Protein AF-A0A7X0FP29-F1 (afdb_monomer)

pLDDT: mean 88.04, std 19.42, range [33.97, 98.81]

Structure (mmCIF, N/CA/C/O backbone):
data_AF-A0A7X0FP29-F1
#
_entry.id   AF-A0A7X0FP29-F1
#
loop_
_atom_site.group_PDB
_atom_site.id
_atom_site.type_symbol
_atom_site.label_atom_id
_atom_site.label_alt_id
_atom_site.label_comp_id
_atom_site.label_asym_id
_atom_site.label_entity_id
_atom_site.label_seq_id
_atom_site.pdbx_PDB_ins_code
_atom_site.Cartn_x
_atom_site.Cartn_y
_atom_site.Cartn_z
_atom_site.occupancy
_atom_site.B_iso_or_equiv
_atom_site.auth_seq_id
_atom_site.auth_comp_id
_atom_site.auth_asym_id
_atom_site.auth_atom_id
_atom_site.pdbx_PDB_model_num
ATOM 1 N N . MET A 1 1 ? 20.739 -41.559 -32.174 1.00 40.44 1 MET A N 1
ATOM 2 C CA . MET A 1 1 ? 21.331 -40.226 -31.950 1.00 40.44 1 MET A CA 1
ATOM 3 C C . MET A 1 1 ? 20.211 -39.361 -31.412 1.00 40.44 1 MET A C 1
ATOM 5 O O . MET A 1 1 ? 19.436 -38.822 -32.187 1.00 40.44 1 MET A O 1
ATOM 9 N N . GLU A 1 2 ? 20.021 -39.398 -30.096 1.00 36.72 2 GLU A N 1
ATOM 10 C CA . GLU A 1 2 ? 18.972 -38.649 -29.405 1.00 36.72 2 GLU A CA 1
ATOM 11 C C . GLU A 1 2 ? 19.562 -37.321 -28.938 1.00 36.72 2 GLU A C 1
ATOM 13 O O . GLU A 1 2 ? 20.612 -37.289 -28.297 1.00 36.72 2 GLU A O 1
ATOM 18 N N . THR A 1 3 ? 18.904 -36.217 -29.272 1.00 36.38 3 THR A N 1
ATOM 19 C CA . THR A 1 3 ? 19.174 -34.919 -28.657 1.00 36.38 3 THR A CA 1
ATOM 20 C C . THR A 1 3 ? 17.842 -34.374 -28.188 1.00 36.38 3 THR A C 1
ATOM 22 O O . THR A 1 3 ? 17.023 -33.906 -28.974 1.00 36.38 3 THR A O 1
ATOM 25 N N . ILE A 1 4 ? 17.617 -34.510 -26.887 1.00 42.94 4 ILE A N 1
ATOM 26 C CA . ILE A 1 4 ? 16.523 -33.880 -26.166 1.00 42.94 4 ILE A CA 1
ATOM 27 C C . ILE A 1 4 ? 16.999 -32.451 -25.904 1.00 42.94 4 ILE A C 1
ATOM 29 O O . ILE A 1 4 ? 17.920 -32.242 -25.117 1.00 42.94 4 ILE A O 1
ATOM 33 N N . VAL A 1 5 ? 16.438 -31.467 -26.606 1.00 41.59 5 VAL A N 1
ATOM 34 C CA . VAL A 1 5 ? 16.659 -30.058 -26.265 1.00 41.59 5 VAL A CA 1
ATOM 35 C C . VAL A 1 5 ? 15.690 -29.728 -25.135 1.00 41.59 5 VAL A C 1
ATOM 37 O O . VAL A 1 5 ? 14.514 -29.451 -25.364 1.00 41.59 5 VAL A O 1
ATOM 40 N N . SER A 1 6 ? 16.177 -29.827 -23.901 1.00 39.75 6 SER A N 1
ATOM 41 C CA . SER A 1 6 ? 15.500 -29.285 -22.726 1.00 39.75 6 SER A CA 1
ATOM 42 C C . SER A 1 6 ? 15.523 -27.762 -22.821 1.00 39.75 6 SER A C 1
ATOM 44 O O . SER A 1 6 ? 16.591 -27.158 -22.799 1.00 39.75 6 SER A O 1
ATOM 46 N N . ALA A 1 7 ? 14.352 -27.141 -22.945 1.00 39.78 7 ALA A N 1
ATOM 47 C CA . ALA A 1 7 ? 14.214 -25.701 -22.784 1.00 39.78 7 ALA A CA 1
ATOM 48 C C . ALA A 1 7 ? 14.552 -25.336 -21.329 1.00 39.78 7 ALA A C 1
ATOM 50 O O . ALA A 1 7 ? 13.842 -25.730 -20.400 1.00 39.78 7 ALA A O 1
ATOM 51 N N . GLU A 1 8 ? 15.653 -24.615 -21.128 1.00 38.62 8 GLU A N 1
ATOM 52 C CA . GLU A 1 8 ? 15.994 -24.015 -19.842 1.00 38.62 8 GLU A CA 1
ATOM 53 C C . GLU A 1 8 ? 14.915 -22.981 -19.498 1.00 38.62 8 GLU A C 1
ATOM 55 O O . GLU A 1 8 ? 14.751 -21.971 -20.185 1.00 38.62 8 GLU A O 1
ATOM 60 N N . ARG A 1 9 ? 14.127 -23.248 -18.447 1.00 44.62 9 ARG A N 1
ATOM 61 C CA . ARG A 1 9 ? 13.291 -22.212 -17.829 1.00 44.62 9 ARG A CA 1
ATOM 62 C C . ARG A 1 9 ? 14.242 -21.127 -17.339 1.00 44.62 9 ARG A C 1
ATOM 64 O O . ARG A 1 9 ? 15.140 -21.437 -16.560 1.00 44.62 9 ARG A O 1
ATOM 71 N N . GLY A 1 10 ? 14.039 -19.891 -17.791 1.00 35.81 10 GLY A N 1
ATOM 72 C CA . GLY A 1 10 ? 14.781 -18.737 -17.296 1.00 35.81 10 GLY A CA 1
ATOM 73 C C . GLY A 1 10 ? 14.784 -18.739 -15.769 1.00 35.81 10 GLY A C 1
ATOM 74 O O . GLY A 1 10 ? 13.731 -18.825 -15.138 1.00 35.81 10 GLY A O 1
ATOM 75 N N . GLN A 1 11 ? 15.978 -18.725 -15.185 1.00 34.12 11 GLN A N 1
ATOM 76 C CA . GLN A 1 11 ? 16.175 -18.613 -13.747 1.00 34.12 11 GLN A CA 1
ATOM 77 C C . GLN A 1 11 ? 15.565 -17.286 -13.288 1.00 34.12 11 GLN A C 1
ATOM 79 O O . GLN A 1 11 ? 16.043 -16.220 -13.671 1.00 34.12 11 GLN A O 1
ATOM 84 N N . ALA A 1 12 ? 14.495 -17.348 -12.491 1.00 43.84 12 ALA A N 1
ATOM 85 C CA . ALA A 1 12 ? 13.995 -16.181 -11.782 1.00 43.84 12 ALA A CA 1
ATOM 86 C C . ALA A 1 12 ? 15.106 -15.711 -10.837 1.00 43.84 12 ALA A C 1
ATOM 88 O O . ALA A 1 12 ? 15.525 -16.462 -9.953 1.00 43.84 12 ALA A O 1
ATOM 89 N N . ALA A 1 13 ? 15.625 -14.502 -11.050 1.00 47.16 13 ALA A N 1
ATOM 90 C CA . ALA A 1 13 ? 16.514 -13.877 -10.086 1.00 47.16 13 ALA A CA 1
ATOM 91 C C . ALA A 1 13 ? 15.764 -13.789 -8.748 1.00 47.16 13 ALA A C 1
ATOM 93 O O . ALA A 1 13 ? 14.632 -13.307 -8.704 1.00 47.16 13 ALA A O 1
ATOM 94 N N . THR A 1 14 ? 16.355 -14.281 -7.659 1.00 53.25 14 THR A N 1
ATOM 95 C CA . THR A 1 14 ? 15.823 -14.037 -6.314 1.00 53.25 14 THR A CA 1
ATOM 96 C C . THR A 1 14 ? 15.894 -12.542 -6.048 1.00 53.25 14 THR A C 1
ATOM 98 O O . THR A 1 14 ? 16.965 -12.010 -5.766 1.00 53.25 14 THR A O 1
ATOM 101 N N . ALA A 1 15 ? 14.759 -11.863 -6.186 1.00 63.34 15 ALA A N 1
ATOM 102 C CA . ALA A 1 15 ? 14.639 -10.459 -5.856 1.00 63.34 15 ALA A CA 1
ATOM 103 C C . ALA A 1 15 ? 14.798 -10.299 -4.341 1.00 63.34 15 ALA A C 1
ATOM 105 O O . ALA A 1 15 ? 14.064 -10.907 -3.566 1.00 63.34 15 ALA A O 1
ATOM 106 N N . ALA A 1 16 ? 15.764 -9.493 -3.921 1.00 84.88 16 ALA A N 1
ATOM 107 C CA . ALA A 1 16 ? 15.925 -9.107 -2.531 1.00 84.88 16 ALA A CA 1
ATOM 108 C C . ALA A 1 16 ? 15.756 -7.584 -2.428 1.00 84.88 16 ALA A C 1
ATOM 110 O O . ALA A 1 16 ? 16.187 -6.823 -3.297 1.00 84.88 16 ALA A O 1
ATOM 111 N N . GLY A 1 17 ? 15.009 -7.142 -1.418 1.00 94.69 17 GLY A N 1
ATOM 112 C CA . GLY A 1 17 ? 14.548 -5.762 -1.312 1.00 94.69 17 GLY A CA 1
ATOM 113 C C . GLY A 1 17 ? 13.293 -5.625 -0.458 1.00 94.69 17 GLY A C 1
ATOM 114 O O . GLY A 1 17 ? 12.777 -6.607 0.079 1.00 94.69 17 GLY A O 1
ATOM 115 N N . TRP A 1 18 ? 12.809 -4.396 -0.316 1.00 97.31 18 TRP A N 1
ATOM 116 C CA . TRP A 1 18 ? 11.591 -4.077 0.426 1.00 97.31 18 TRP A CA 1
ATOM 117 C C . TRP A 1 18 ? 11.012 -2.722 0.011 1.00 97.31 18 TRP A C 1
ATOM 119 O O . TRP A 1 18 ? 11.680 -1.910 -0.632 1.00 97.31 18 TRP A O 1
ATOM 129 N N . MET A 1 19 ? 9.775 -2.471 0.427 1.00 98.19 19 MET A N 1
ATOM 130 C CA . MET A 1 19 ? 9.116 -1.170 0.371 1.00 98.19 19 MET A CA 1
ATOM 131 C C . MET A 1 19 ? 8.797 -0.699 1.788 1.00 98.19 19 MET A C 1
ATOM 133 O O . MET A 1 19 ? 8.126 -1.407 2.534 1.00 98.19 19 MET A O 1
ATOM 137 N N . ASP A 1 20 ? 9.232 0.510 2.133 1.00 98.38 20 ASP A N 1
ATOM 138 C CA . ASP A 1 20 ? 8.860 1.210 3.362 1.00 98.38 20 ASP A CA 1
ATOM 139 C C . ASP A 1 20 ? 7.757 2.239 3.058 1.00 98.38 20 ASP A C 1
ATOM 141 O O . ASP A 1 20 ? 7.929 3.094 2.186 1.00 98.38 20 ASP A O 1
ATOM 145 N N . TRP A 1 21 ? 6.622 2.170 3.762 1.00 98.62 21 TRP A N 1
ATOM 146 C CA . TRP A 1 21 ? 5.480 3.063 3.526 1.00 98.62 21 TRP A CA 1
ATOM 147 C C . TRP A 1 21 ? 4.590 3.234 4.768 1.00 98.62 21 TRP A C 1
ATOM 149 O O . TRP A 1 21 ? 4.364 2.274 5.503 1.00 98.62 21 TRP A O 1
ATOM 159 N N . SER A 1 22 ? 4.060 4.442 5.012 1.00 97.88 22 SER A N 1
ATOM 160 C CA . SER A 1 22 ? 3.151 4.741 6.143 1.00 97.88 22 SER A CA 1
ATOM 161 C C . SER A 1 22 ? 1.682 4.925 5.743 1.00 97.88 22 SER A C 1
ATOM 163 O O . SER A 1 22 ? 0.886 5.443 6.523 1.00 97.88 22 SER A O 1
ATOM 165 N N . VAL A 1 23 ? 1.288 4.492 4.541 1.00 98.25 23 VAL A N 1
ATOM 166 C CA . VAL A 1 23 ? -0.068 4.668 3.989 1.00 98.25 23 VAL A CA 1
ATOM 167 C C . VAL A 1 23 ? -0.438 6.148 3.828 1.00 98.25 23 VAL A C 1
ATOM 169 O O . VAL A 1 23 ? -0.311 6.725 2.750 1.00 98.25 23 VAL A O 1
ATOM 172 N N . LYS A 1 24 ? -0.883 6.773 4.918 1.00 97.38 24 LYS A N 1
ATOM 173 C CA . LYS A 1 24 ? -1.136 8.205 5.071 1.00 97.38 24 LYS A CA 1
ATOM 174 C C . LYS A 1 24 ? -1.163 8.514 6.564 1.00 97.38 24 LYS A C 1
ATOM 176 O O . LYS A 1 24 ? -2.007 7.992 7.293 1.00 97.38 24 LYS A O 1
ATOM 181 N N . ASP A 1 25 ? -0.300 9.411 7.029 1.00 95.69 25 ASP A N 1
ATOM 182 C CA . ASP A 1 25 ? -0.147 9.682 8.467 1.00 95.69 25 ASP A CA 1
ATOM 183 C C . ASP A 1 25 ? -1.447 10.130 9.158 1.00 95.69 25 ASP A C 1
ATOM 185 O O . ASP A 1 25 ? -1.699 9.791 10.318 1.00 95.69 25 ASP A O 1
ATOM 189 N N . SER A 1 26 ? -2.298 10.900 8.468 1.00 95.94 26 SER A N 1
ATOM 190 C CA . SER A 1 26 ? -3.597 11.311 9.015 1.00 95.94 26 SER A CA 1
ATOM 191 C C . SER A 1 26 ? -4.573 10.144 9.150 1.00 95.94 26 SER A C 1
ATOM 193 O O . SER A 1 26 ? -5.297 10.095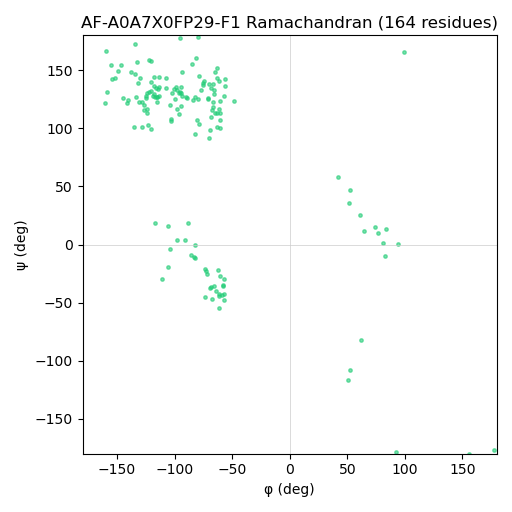 10.142 1.00 95.94 26 SER A O 1
ATOM 195 N N . PHE A 1 27 ? -4.554 9.192 8.215 1.00 97.81 27 PHE A N 1
ATOM 196 C CA . PHE A 1 27 ? -5.357 7.975 8.286 1.00 97.81 27 PHE A CA 1
ATOM 197 C C . PHE A 1 27 ? -4.891 7.075 9.436 1.00 97.81 27 PHE A C 1
ATOM 199 O O . PHE A 1 27 ? -5.704 6.677 10.267 1.00 97.81 27 PHE A O 1
ATOM 206 N N . LEU A 1 28 ? -3.579 6.843 9.565 1.00 97.50 28 LEU A N 1
ATOM 207 C CA . LEU A 1 28 ? -3.033 6.062 10.680 1.00 97.50 28 LEU A CA 1
ATOM 208 C C . LEU A 1 28 ? -3.383 6.681 12.038 1.00 97.50 28 LEU A C 1
ATOM 210 O O . LEU A 1 28 ? -3.783 5.976 12.966 1.00 97.50 28 LEU A O 1
ATOM 214 N N . ARG A 1 29 ? -3.267 8.011 12.161 1.00 97.06 29 ARG A N 1
ATOM 215 C CA . ARG A 1 29 ? -3.647 8.735 13.383 1.00 97.06 29 ARG A CA 1
ATOM 216 C C . ARG A 1 29 ? -5.141 8.618 13.670 1.00 97.06 29 ARG A C 1
ATOM 218 O O . ARG A 1 29 ? -5.509 8.469 14.831 1.00 97.06 29 ARG A O 1
ATOM 225 N N . TYR A 1 30 ? -5.971 8.694 12.634 1.00 96.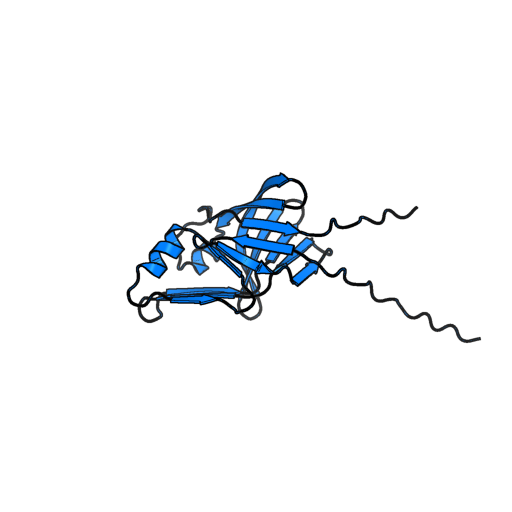88 30 TYR A N 1
ATOM 226 C CA . TYR A 1 30 ? -7.413 8.535 12.748 1.00 96.88 30 TYR A CA 1
ATOM 227 C C . TYR A 1 30 ? -7.781 7.145 13.271 1.00 96.88 30 TYR A C 1
ATOM 229 O O . TYR A 1 30 ? -8.411 7.071 14.320 1.00 96.88 30 TYR A O 1
ATOM 237 N N . VAL A 1 31 ? -7.310 6.069 12.626 1.00 97.56 31 VAL A N 1
ATOM 238 C CA . VAL A 1 31 ? -7.579 4.689 13.069 1.00 97.56 31 VAL A CA 1
ATOM 239 C C . VAL A 1 31 ? -7.113 4.490 14.508 1.00 97.56 31 VAL A C 1
ATOM 241 O O . VAL A 1 31 ? -7.884 4.040 15.344 1.00 97.56 31 VAL A O 1
ATOM 244 N N . LYS A 1 32 ? -5.889 4.918 14.842 1.00 96.62 32 LYS A N 1
ATOM 245 C CA . LYS A 1 32 ? -5.349 4.817 16.208 1.00 96.62 32 LYS A CA 1
ATOM 246 C C . LYS A 1 32 ? -6.175 5.579 17.256 1.00 96.62 32 LYS A C 1
ATOM 248 O O . LYS A 1 32 ? -6.115 5.245 18.436 1.00 96.62 32 LYS A O 1
ATOM 253 N N . GLY A 1 33 ? -6.879 6.635 16.853 1.00 97.62 33 GLY A N 1
ATOM 254 C CA . GLY A 1 33 ? -7.725 7.437 17.734 1.00 97.62 33 GLY A CA 1
ATOM 255 C C . GLY A 1 33 ? -9.119 6.852 17.970 1.00 97.62 33 GLY A C 1
ATOM 256 O O . GLY A 1 33 ? -9.822 7.338 18.855 1.00 97.62 33 GLY A O 1
ATOM 257 N N . LEU A 1 34 ? -9.532 5.842 17.199 1.00 97.81 34 LEU A N 1
ATOM 258 C CA . LEU A 1 34 ? -10.827 5.192 17.379 1.00 97.81 34 LEU A CA 1
ATOM 259 C C . LEU A 1 34 ? -10.795 4.268 18.608 1.00 97.81 34 LEU A C 1
ATOM 261 O O . LEU A 1 34 ? -9.820 3.535 18.783 1.00 97.81 34 LEU A O 1
ATOM 265 N N . PRO A 1 35 ? -11.857 4.239 19.438 1.00 97.50 35 PRO A N 1
ATOM 266 C CA . PRO A 1 35 ? -11.942 3.320 20.577 1.00 97.50 35 PRO A CA 1
ATOM 267 C C . PRO A 1 35 ? -11.815 1.841 20.189 1.00 97.50 35 PRO A C 1
ATOM 269 O O . PRO A 1 35 ? -11.343 1.036 20.986 1.00 97.50 35 PRO A O 1
ATOM 272 N N . ASP A 1 36 ? -12.245 1.498 18.975 1.00 97.69 36 ASP A N 1
ATOM 273 C CA . ASP A 1 36 ? -12.229 0.160 18.384 1.00 97.69 36 ASP A CA 1
ATOM 274 C C . ASP A 1 36 ? -11.327 0.076 17.139 1.00 97.69 36 ASP A C 1
ATOM 276 O O . ASP A 1 36 ? -11.465 -0.834 16.322 1.00 97.69 36 ASP A O 1
ATOM 280 N N . GLY A 1 37 ? -10.417 1.040 16.978 1.00 98.06 37 GLY A N 1
ATOM 281 C CA . GLY A 1 37 ? -9.497 1.096 15.852 1.00 98.06 37 GLY A CA 1
ATOM 282 C C . GLY A 1 37 ? -8.435 0.010 15.922 1.00 98.06 37 GLY A C 1
ATOM 283 O O . GLY A 1 37 ? -7.688 -0.075 16.898 1.00 98.06 37 GLY A O 1
ATOM 284 N N . VAL A 1 38 ? -8.325 -0.789 14.864 1.00 97.69 38 VAL A N 1
ATOM 285 C CA . VAL A 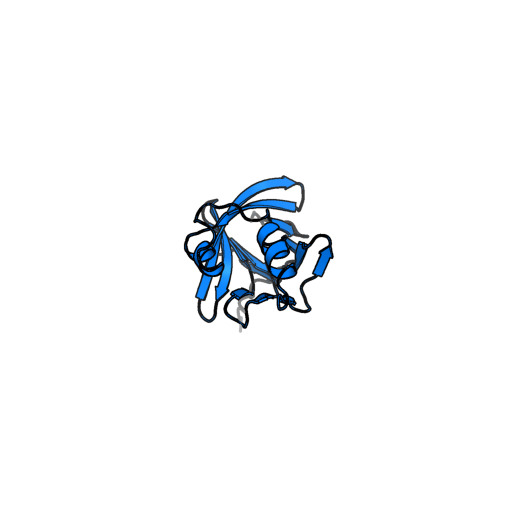1 38 ? -7.345 -1.878 14.765 1.00 97.69 38 VAL A CA 1
ATOM 286 C C . VAL A 1 38 ? -6.592 -1.776 13.445 1.00 97.69 38 VAL A C 1
ATOM 288 O O . VAL A 1 38 ? -7.153 -1.391 12.421 1.00 97.69 38 VAL A O 1
ATOM 291 N N . CYS A 1 39 ? -5.302 -2.107 13.488 1.00 97.88 39 CYS A N 1
ATOM 292 C CA . CYS A 1 39 ? -4.476 -2.374 12.319 1.00 97.88 39 CYS A CA 1
ATOM 293 C C . CYS A 1 39 ? -3.903 -3.783 12.472 1.00 97.88 39 CYS A C 1
ATOM 295 O O . CYS A 1 39 ? -2.976 -3.993 13.258 1.00 97.88 39 CYS A O 1
ATOM 297 N N . ASP A 1 40 ? -4.480 -4.733 11.745 1.00 98.00 40 ASP A N 1
ATOM 298 C CA . ASP A 1 40 ? -3.942 -6.077 11.609 1.00 98.00 40 ASP A CA 1
ATOM 299 C C . ASP A 1 40 ? -2.853 -6.062 10.539 1.00 98.00 40 ASP A C 1
ATOM 301 O O . ASP A 1 40 ? -3.059 -5.602 9.413 1.00 98.00 40 ASP A O 1
ATOM 305 N N . VAL A 1 41 ? -1.683 -6.571 10.906 1.00 98.19 41 VAL A N 1
ATOM 306 C CA . VAL A 1 41 ? -0.483 -6.574 10.071 1.00 98.19 41 VAL A CA 1
ATOM 307 C C . VAL A 1 41 ? -0.055 -8.017 9.869 1.00 98.19 41 VAL A C 1
ATOM 309 O O . VAL A 1 41 ? 0.014 -8.784 10.835 1.00 98.19 41 VAL A O 1
ATOM 312 N N . SER A 1 42 ? 0.226 -8.403 8.627 1.00 97.62 42 SER A N 1
ATOM 313 C CA . SER A 1 42 ? 0.722 -9.748 8.354 1.00 97.62 42 SER A CA 1
ATOM 314 C C . SER A 1 42 ? 2.109 -9.978 8.987 1.00 97.62 42 SER A C 1
ATOM 316 O O . SER A 1 42 ? 2.902 -9.040 9.095 1.00 97.62 42 SER A O 1
ATOM 318 N N . PRO A 1 43 ? 2.443 -11.213 9.416 1.00 97.06 43 PRO A N 1
ATOM 319 C CA . PRO A 1 43 ? 3.676 -11.479 10.171 1.00 97.06 43 PRO A CA 1
ATOM 320 C C . PRO A 1 43 ? 4.985 -11.184 9.424 1.00 97.06 43 PRO A C 1
ATOM 322 O O . PRO A 1 43 ? 6.032 -11.038 10.049 1.00 97.06 43 PRO A O 1
ATOM 325 N N . ASP A 1 44 ? 4.938 -11.152 8.096 1.00 95.00 44 ASP A N 1
ATOM 326 C CA . ASP A 1 44 ? 6.063 -10.892 7.200 1.00 95.00 44 ASP A CA 1
ATOM 327 C C . ASP A 1 44 ? 6.350 -9.395 6.990 1.00 95.00 44 ASP A C 1
ATOM 329 O O . ASP A 1 44 ? 7.409 -9.049 6.465 1.00 95.00 44 ASP A O 1
ATOM 333 N N . ILE A 1 45 ? 5.459 -8.503 7.440 1.00 97.56 45 ILE A N 1
ATOM 334 C CA . ILE A 1 45 ? 5.679 -7.054 7.401 1.00 97.56 45 ILE A CA 1
ATOM 335 C C . ILE A 1 45 ? 6.486 -6.610 8.626 1.00 97.56 45 ILE A C 1
ATOM 337 O O . ILE A 1 45 ? 6.095 -6.805 9.778 1.00 97.56 45 ILE A O 1
ATOM 341 N N . GLY A 1 46 ? 7.610 -5.938 8.378 1.00 96.75 46 GLY A N 1
ATOM 342 C CA . GLY A 1 46 ? 8.414 -5.315 9.428 1.00 96.75 46 GLY A CA 1
ATOM 343 C C . GLY A 1 46 ? 7.824 -3.984 9.904 1.00 96.75 46 GLY A C 1
ATOM 344 O O . GLY A 1 46 ? 7.306 -3.202 9.111 1.00 96.75 46 GLY A O 1
ATOM 345 N N . LEU A 1 47 ? 7.956 -3.676 11.197 1.00 95.38 47 LEU A N 1
ATOM 346 C CA . LEU A 1 47 ? 7.589 -2.370 11.760 1.00 95.38 47 LEU A CA 1
ATOM 347 C C . LEU A 1 47 ? 8.853 -1.545 12.015 1.00 95.38 47 LEU A C 1
ATOM 349 O O . LEU A 1 47 ? 9.611 -1.831 12.939 1.00 95.38 47 LEU A O 1
ATOM 353 N N . VAL A 1 48 ? 9.080 -0.512 11.201 1.00 92.19 48 VAL A N 1
ATOM 354 C CA . VAL A 1 48 ? 10.314 0.305 11.246 1.00 92.19 48 VAL A CA 1
ATOM 355 C C . VAL A 1 48 ? 10.218 1.437 12.2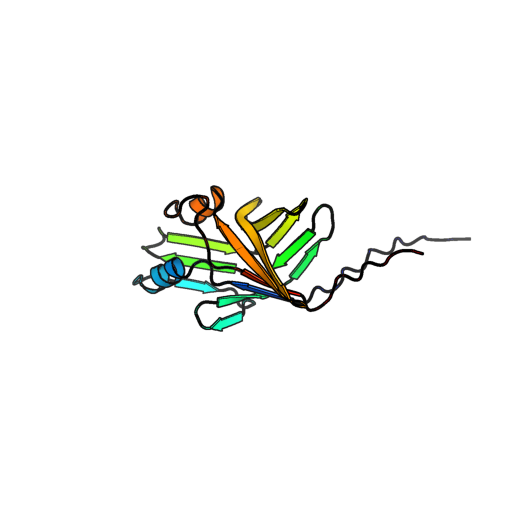85 1.00 92.19 48 VAL A C 1
ATOM 357 O O . VAL A 1 48 ? 11.206 2.085 12.620 1.00 92.19 48 VAL A O 1
ATOM 360 N N . GLY A 1 49 ? 9.027 1.646 12.853 1.00 89.12 49 GLY A N 1
ATOM 361 C CA . GLY A 1 49 ? 8.721 2.742 13.771 1.00 89.12 49 GLY A CA 1
ATOM 362 C C . GLY A 1 49 ? 8.020 3.904 13.065 1.00 89.12 49 GLY A C 1
ATOM 363 O O . GLY A 1 49 ? 7.924 3.949 11.843 1.00 89.12 49 GLY A O 1
ATOM 364 N N . GLY A 1 50 ? 7.437 4.822 13.841 1.00 87.56 50 GLY A N 1
ATOM 365 C CA . GLY A 1 50 ? 6.743 5.997 13.291 1.00 87.56 50 GLY A CA 1
ATOM 366 C C . GLY A 1 50 ? 5.485 5.703 12.458 1.00 87.56 50 GLY A C 1
ATOM 367 O O . GLY A 1 50 ? 4.977 6.610 11.815 1.00 87.56 50 GLY A O 1
ATOM 368 N N . GLY A 1 51 ? 4.969 4.468 12.472 1.00 92.19 51 GLY A N 1
ATOM 369 C CA . GLY A 1 51 ? 3.862 4.047 11.601 1.00 92.19 51 GLY A CA 1
ATOM 370 C C . GLY A 1 51 ? 4.301 3.615 10.197 1.00 92.19 51 GLY A C 1
ATOM 371 O O . GLY A 1 51 ? 3.457 3.493 9.318 1.00 92.19 51 GLY A O 1
ATOM 372 N N . VAL A 1 52 ? 5.601 3.390 9.980 1.00 98.00 52 VAL A N 1
ATOM 373 C CA . VAL A 1 52 ? 6.146 2.889 8.713 1.00 98.00 52 VAL A CA 1
ATOM 374 C C . VAL A 1 52 ? 6.164 1.360 8.710 1.00 98.00 52 VAL A C 1
ATOM 376 O O . VAL A 1 52 ? 6.745 0.730 9.604 1.00 98.00 52 VAL A O 1
ATOM 379 N N . PHE A 1 53 ? 5.549 0.785 7.680 1.00 98.44 53 PHE A N 1
ATOM 380 C CA . PHE A 1 53 ? 5.488 -0.646 7.406 1.00 98.44 53 PHE A CA 1
ATOM 381 C C . PHE A 1 53 ? 6.509 -1.013 6.330 1.00 98.44 53 PHE A C 1
ATOM 383 O O . PHE A 1 53 ? 6.587 -0.342 5.301 1.00 98.44 53 PHE A O 1
ATOM 390 N N . ARG A 1 54 ? 7.265 -2.084 6.569 1.00 98.31 54 ARG A N 1
ATOM 391 C CA . ARG A 1 54 ? 8.237 -2.653 5.638 1.00 98.31 54 ARG A CA 1
ATOM 392 C C . ARG A 1 54 ? 7.670 -3.908 4.997 1.00 98.31 54 ARG A C 1
ATOM 394 O O . ARG A 1 54 ? 7.627 -4.954 5.641 1.00 98.31 54 ARG A O 1
ATOM 401 N N . PHE A 1 55 ? 7.283 -3.807 3.736 1.00 98.31 55 PHE A N 1
ATOM 402 C CA . PHE A 1 55 ? 6.795 -4.928 2.945 1.00 98.31 55 PHE A CA 1
ATOM 403 C C . PHE A 1 55 ? 7.970 -5.602 2.224 1.00 98.31 55 PHE A C 1
ATOM 405 O O . PHE A 1 55 ? 8.728 -4.907 1.538 1.00 98.31 55 PHE A O 1
ATOM 412 N N . PRO A 1 56 ? 8.162 -6.924 2.355 1.00 97.00 56 PRO A N 1
ATOM 413 C CA . PRO A 1 56 ? 9.249 -7.621 1.677 1.00 97.00 56 PRO A CA 1
ATOM 414 C C . PRO A 1 56 ? 8.993 -7.678 0.169 1.00 97.00 56 PRO A C 1
ATOM 416 O O . PRO A 1 56 ? 7.872 -7.945 -0.255 1.00 97.00 56 PRO A O 1
ATOM 419 N N . LEU A 1 57 ? 10.026 -7.463 -0.646 1.00 96.50 57 LEU A N 1
ATOM 420 C CA . LEU A 1 57 ? 9.955 -7.725 -2.084 1.00 96.50 57 LEU A CA 1
ATOM 421 C C . LEU A 1 57 ? 9.913 -9.242 -2.308 1.00 96.50 57 LEU A C 1
ATOM 423 O O . LEU A 1 57 ? 10.772 -9.964 -1.806 1.00 96.50 57 LEU A O 1
ATOM 427 N N . THR A 1 58 ? 8.914 -9.727 -3.039 1.00 95.00 58 THR A N 1
ATOM 428 C CA . THR A 1 58 ? 8.683 -11.163 -3.264 1.00 95.00 58 THR A CA 1
ATOM 429 C C . THR A 1 58 ? 8.951 -11.584 -4.701 1.00 95.00 58 THR A C 1
ATOM 431 O O . THR A 1 58 ? 9.360 -12.721 -4.932 1.00 95.00 58 THR A O 1
ATOM 434 N N . ALA A 1 59 ? 8.753 -10.685 -5.666 1.00 92.44 59 ALA A N 1
ATOM 435 C CA . ALA A 1 59 ? 9.051 -10.939 -7.069 1.00 92.44 59 ALA A CA 1
ATOM 436 C C . ALA A 1 59 ? 9.317 -9.640 -7.837 1.00 92.44 59 ALA A C 1
ATOM 438 O O . ALA A 1 59 ? 8.809 -8.575 -7.478 1.00 92.44 59 ALA A O 1
ATOM 439 N N . ILE A 1 60 ? 10.085 -9.762 -8.920 1.00 92.62 60 ILE A N 1
ATOM 440 C CA . ILE A 1 60 ? 10.194 -8.748 -9.967 1.00 92.62 60 ILE A CA 1
ATOM 441 C C . ILE A 1 60 ? 9.828 -9.425 -11.286 1.00 92.62 60 ILE A C 1
ATOM 443 O O . ILE A 1 60 ? 10.530 -10.342 -11.717 1.00 92.62 60 ILE A O 1
ATOM 447 N N . ASP A 1 61 ? 8.753 -8.972 -11.920 1.00 91.00 61 ASP A N 1
ATOM 448 C CA . ASP A 1 61 ? 8.414 -9.355 -13.289 1.00 91.00 61 ASP A CA 1
ATOM 449 C C . ASP A 1 61 ? 8.954 -8.276 -14.235 1.00 91.00 61 ASP A C 1
ATOM 451 O O . ASP A 1 61 ? 8.760 -7.093 -13.984 1.00 91.00 61 ASP A O 1
ATOM 455 N N . LEU A 1 62 ? 9.665 -8.667 -15.296 1.00 88.06 62 LEU A N 1
ATOM 456 C CA . LEU A 1 62 ? 10.276 -7.731 -16.261 1.00 88.06 62 LEU A CA 1
ATOM 457 C C . LEU A 1 62 ? 9.508 -7.637 -17.589 1.00 88.06 62 LEU A C 1
ATOM 459 O O . LEU A 1 62 ? 9.920 -6.906 -18.486 1.00 88.06 62 LEU A O 1
ATOM 463 N N . ALA A 1 63 ? 8.455 -8.436 -17.766 1.00 82.62 63 ALA A N 1
ATOM 464 C CA . ALA A 1 63 ? 7.678 -8.480 -18.999 1.00 82.62 63 ALA A CA 1
ATOM 465 C C . ALA A 1 63 ? 6.224 -8.904 -18.718 1.00 82.62 63 ALA A C 1
ATOM 467 O O . ALA A 1 63 ? 6.012 -9.807 -17.903 1.00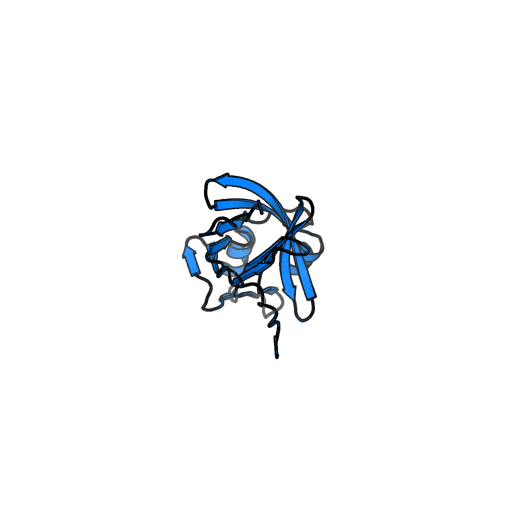 82.62 63 ALA A O 1
ATOM 468 N N . PRO A 1 64 ? 5.224 -8.336 -19.424 1.00 82.25 64 PRO A N 1
ATOM 469 C CA . PRO A 1 64 ? 5.346 -7.313 -20.477 1.00 82.25 64 PRO A CA 1
ATOM 470 C C . PRO A 1 64 ? 5.679 -5.904 -19.955 1.00 82.25 64 PRO A C 1
ATOM 472 O O . PRO A 1 64 ? 6.227 -5.107 -20.706 1.00 82.25 64 PRO A O 1
ATOM 475 N N . GLU A 1 65 ? 5.396 -5.642 -18.682 1.00 89.81 65 GLU A N 1
ATOM 476 C CA . GLU A 1 65 ? 5.693 -4.410 -17.944 1.00 89.81 65 GLU A CA 1
ATOM 477 C C . GLU A 1 65 ? 6.554 -4.761 -16.725 1.00 89.81 65 GLU A C 1
ATOM 479 O O . GLU A 1 65 ? 6.550 -5.918 -16.279 1.00 89.81 65 GLU A O 1
ATOM 484 N N . THR A 1 66 ? 7.284 -3.786 -16.177 1.00 92.62 66 THR A N 1
ATOM 485 C CA . THR A 1 66 ? 8.081 -4.029 -14.969 1.00 92.62 66 THR A CA 1
ATOM 486 C C . THR A 1 66 ? 7.170 -3.984 -13.745 1.00 92.62 66 THR A C 1
ATOM 488 O O . THR A 1 66 ? 6.483 -2.994 -13.515 1.00 92.62 66 THR A O 1
ATOM 491 N N . SER A 1 67 ? 7.160 -5.031 -12.922 1.00 94.94 67 SER A N 1
ATOM 492 C CA . SER A 1 67 ? 6.366 -5.078 -11.691 1.00 94.94 67 SER A CA 1
ATOM 493 C C . SER A 1 67 ? 7.208 -5.537 -10.511 1.00 94.94 67 SER A C 1
ATOM 495 O O . SER A 1 67 ? 7.749 -6.641 -10.522 1.00 94.94 67 SER A O 1
ATOM 497 N N . TRP A 1 68 ? 7.277 -4.712 -9.467 1.00 96.62 68 TRP A N 1
ATOM 498 C CA . TRP A 1 68 ? 7.830 -5.077 -8.164 1.00 96.62 68 TRP A CA 1
ATOM 499 C C . TRP A 1 68 ? 6.685 -5.484 -7.247 1.00 96.62 68 TRP A C 1
ATOM 501 O O . TRP A 1 68 ? 5.856 -4.651 -6.878 1.00 96.62 68 TRP A O 1
ATOM 511 N N . ARG A 1 69 ? 6.626 -6.766 -6.885 1.00 96.88 69 ARG A N 1
ATOM 512 C CA . ARG A 1 69 ? 5.583 -7.323 -6.018 1.00 96.88 69 ARG A CA 1
ATOM 513 C C . ARG A 1 69 ? 6.077 -7.448 -4.595 1.00 96.88 69 ARG A C 1
ATOM 515 O O . ARG A 1 69 ? 7.174 -7.949 -4.358 1.00 96.88 69 ARG A O 1
ATOM 522 N N . PHE A 1 70 ? 5.236 -7.047 -3.656 1.00 97.75 70 PHE A N 1
ATOM 523 C CA . PHE A 1 70 ? 5.538 -7.069 -2.238 1.00 97.75 70 PHE A CA 1
ATOM 524 C C . PHE A 1 70 ? 4.587 -8.003 -1.490 1.00 97.75 70 PHE A C 1
ATOM 526 O O . PHE A 1 70 ? 3.413 -8.140 -1.837 1.00 97.75 70 PHE A O 1
ATOM 533 N N . GLY A 1 71 ? 5.119 -8.672 -0.473 1.00 96.94 71 GLY A N 1
ATOM 534 C CA . GLY A 1 71 ? 4.379 -9.604 0.369 1.00 96.94 71 GLY A CA 1
ATOM 535 C C . GLY A 1 71 ? 3.573 -8.908 1.459 1.00 96.94 71 GLY A C 1
ATOM 536 O O . GLY A 1 71 ? 3.851 -7.766 1.828 1.00 96.94 71 GLY A O 1
ATOM 537 N N . GLY A 1 72 ? 2.594 -9.636 1.986 1.00 97.56 72 GLY A N 1
ATOM 538 C CA . GLY A 1 72 ? 1.882 -9.265 3.199 1.00 97.56 72 GLY A CA 1
ATOM 539 C C . GLY A 1 72 ? 0.613 -8.449 2.983 1.00 97.56 72 GLY A C 1
ATOM 540 O O . GLY A 1 72 ? 0.188 -8.172 1.858 1.00 97.56 72 GLY A O 1
ATOM 541 N N . PHE A 1 73 ? -0.023 -8.085 4.095 1.00 98.38 73 PHE A N 1
ATOM 542 C CA . PHE A 1 73 ? -1.204 -7.234 4.098 1.00 98.38 73 PHE A CA 1
ATOM 543 C C . PHE A 1 73 ? -1.282 -6.332 5.331 1.00 98.38 73 PHE A C 1
ATOM 545 O O . PHE A 1 73 ? -0.801 -6.668 6.414 1.00 98.38 73 PHE A O 1
ATOM 552 N N . LEU A 1 74 ? -1.980 -5.212 5.159 1.00 98.44 74 LEU A N 1
ATOM 553 C CA . LEU A 1 74 ? -2.514 -4.384 6.232 1.00 98.44 74 LEU A CA 1
ATOM 554 C C . LEU A 1 74 ? -4.039 -4.420 6.164 1.00 98.44 74 LEU A C 1
ATOM 556 O O . LEU A 1 74 ? -4.614 -4.243 5.088 1.00 98.44 74 LEU A O 1
ATOM 560 N N . ARG A 1 75 ? -4.699 -4.611 7.305 1.00 98.38 75 ARG A N 1
ATOM 561 C CA . ARG A 1 75 ? -6.151 -4.482 7.435 1.00 98.38 75 ARG A CA 1
ATOM 562 C C . ARG A 1 75 ? -6.472 -3.520 8.564 1.00 98.38 75 ARG A C 1
ATOM 564 O O . ARG A 1 75 ? -6.178 -3.782 9.724 1.00 98.38 75 ARG A O 1
ATOM 571 N N . PHE A 1 76 ? -7.093 -2.407 8.211 1.00 98.50 76 PHE A N 1
ATOM 572 C CA . PHE A 1 76 ? -7.538 -1.395 9.154 1.00 98.50 76 PHE A CA 1
ATOM 573 C C . PHE A 1 76 ? -9.035 -1.532 9.378 1.00 98.50 76 PHE A C 1
ATOM 575 O O . PHE A 1 76 ? -9.789 -1.554 8.406 1.00 98.50 76 PHE A O 1
ATOM 582 N N . THR A 1 77 ? -9.465 -1.572 10.636 1.00 98.38 77 THR A N 1
ATOM 583 C CA . THR A 1 77 ? -10.886 -1.627 10.998 1.00 98.38 77 THR A CA 1
ATOM 584 C C . THR A 1 77 ? -11.243 -0.619 12.083 1.00 98.38 77 THR A C 1
ATOM 586 O O . THR A 1 77 ? -10.384 -0.196 12.855 1.00 98.38 77 THR A O 1
ATOM 589 N N . GLY A 1 78 ? -12.521 -0.251 12.158 1.00 97.56 78 GLY A N 1
ATOM 590 C CA . GLY A 1 78 ? -13.084 0.571 13.232 1.00 97.56 78 GLY A CA 1
ATOM 591 C C . GLY A 1 78 ? -14.565 0.874 13.004 1.00 97.56 78 GLY A C 1
ATOM 592 O O . GLY A 1 78 ? -15.158 0.402 12.027 1.00 97.56 78 GLY A O 1
ATOM 593 N N . HIS A 1 79 ? -15.167 1.672 13.889 1.00 94.81 79 HIS A N 1
ATOM 594 C CA . HIS A 1 79 ? -16.591 2.038 13.835 1.00 94.81 79 HIS A CA 1
ATOM 595 C C . HIS A 1 79 ? -17.524 0.828 13.732 1.00 94.81 79 HIS A C 1
ATOM 597 O O . HIS A 1 79 ? -18.390 0.781 12.867 1.00 94.81 79 HIS A O 1
ATOM 603 N N . GLY A 1 80 ? -17.331 -0.200 14.552 1.00 92.88 80 GLY A N 1
ATOM 604 C CA . GLY A 1 80 ? -18.167 -1.402 14.529 1.00 92.88 80 GLY A CA 1
ATOM 605 C C . GLY A 1 80 ? -18.136 -2.157 13.194 1.00 92.88 80 GLY A C 1
ATOM 606 O O . GLY A 1 80 ? -19.101 -2.844 12.868 1.00 92.88 80 GLY A O 1
ATOM 607 N N . GLY A 1 81 ? -17.056 -2.011 12.416 1.00 91.25 81 GLY A N 1
ATOM 608 C CA . GLY A 1 81 ? -16.867 -2.659 11.115 1.00 91.25 81 GLY A CA 1
ATOM 609 C C . GLY A 1 81 ? -17.299 -1.825 9.906 1.00 91.25 81 GLY A C 1
ATOM 610 O O . GLY A 1 81 ? -17.151 -2.289 8.781 1.00 91.25 81 GLY A O 1
ATOM 611 N N . PHE A 1 82 ? -17.804 -0.600 10.098 1.00 92.81 82 PHE A N 1
ATOM 612 C CA . PHE A 1 82 ? -18.109 0.303 8.978 1.00 92.81 82 PHE A CA 1
ATOM 613 C C . PHE A 1 82 ? -16.855 0.870 8.309 1.00 92.81 82 PHE A C 1
ATOM 615 O O . PHE A 1 82 ? -16.898 1.232 7.134 1.00 92.81 82 PHE A O 1
ATOM 622 N N . LEU A 1 83 ? -15.746 0.956 9.045 1.00 96.38 83 LEU A N 1
ATOM 623 C CA . LEU A 1 83 ? -14.437 1.193 8.460 1.00 96.38 83 LEU A CA 1
ATOM 624 C C . LEU A 1 83 ? -13.762 -0.156 8.229 1.00 96.38 83 LEU A C 1
ATOM 626 O O . LEU A 1 83 ? -13.473 -0.866 9.191 1.00 96.38 83 LEU A O 1
ATOM 630 N N . GLU A 1 84 ? -13.459 -0.457 6.971 1.00 97.12 84 GLU A N 1
ATOM 631 C CA . GLU A 1 84 ? -12.539 -1.519 6.586 1.00 97.12 84 GLU A CA 1
ATOM 632 C C . GLU A 1 84 ? -11.697 -1.052 5.396 1.00 97.12 84 GLU A C 1
ATOM 634 O O . GLU A 1 84 ? -12.234 -0.697 4.350 1.00 97.12 84 GLU A O 1
ATOM 639 N N . VAL A 1 85 ? -10.375 -1.053 5.564 1.00 97.88 85 VAL A N 1
ATOM 640 C CA . VAL A 1 85 ? -9.415 -0.806 4.483 1.00 97.88 85 VAL A CA 1
ATOM 641 C C . VAL A 1 85 ? -8.427 -1.956 4.468 1.00 97.88 85 VAL A C 1
ATOM 643 O O . VAL A 1 85 ? -7.734 -2.186 5.459 1.00 97.88 85 VAL A O 1
ATOM 646 N N . VAL A 1 86 ? -8.350 -2.668 3.346 1.00 98.00 86 VAL A N 1
ATOM 647 C CA . VAL A 1 86 ? -7.411 -3.777 3.157 1.00 98.00 86 VAL A CA 1
ATOM 648 C C . VAL A 1 86 ? -6.432 -3.415 2.054 1.00 98.00 86 VAL A C 1
ATOM 650 O O . VAL A 1 86 ? -6.832 -3.048 0.954 1.00 98.00 86 VAL A O 1
ATOM 653 N N . ILE A 1 87 ? -5.145 -3.528 2.366 1.00 98.44 87 ILE A N 1
ATOM 654 C CA . ILE A 1 87 ? -4.043 -3.381 1.420 1.00 98.44 87 ILE A CA 1
ATOM 655 C C . ILE A 1 87 ? -3.287 -4.701 1.460 1.00 98.44 87 ILE A C 1
ATOM 657 O O . ILE A 1 87 ? -2.524 -4.943 2.390 1.00 98.44 87 ILE A O 1
ATOM 661 N N . ALA A 1 88 ? -3.540 -5.566 0.487 1.00 98.12 88 ALA A N 1
ATOM 662 C CA . ALA A 1 88 ? -2.922 -6.879 0.361 1.00 98.12 88 ALA A CA 1
ATOM 663 C C . ALA A 1 88 ? -2.027 -6.957 -0.877 1.00 98.12 88 ALA A C 1
ATOM 665 O O . ALA A 1 88 ? -2.352 -6.373 -1.917 1.00 98.12 88 ALA A O 1
ATOM 666 N N . GLU A 1 89 ? -0.915 -7.682 -0.745 1.00 97.62 89 GLU A N 1
ATOM 667 C CA . GLU A 1 89 ? 0.036 -8.013 -1.813 1.00 97.62 89 GLU A CA 1
ATOM 668 C C . GLU A 1 89 ? 0.321 -6.823 -2.744 1.00 97.62 89 GLU A C 1
ATOM 670 O O . GLU A 1 89 ? -0.000 -6.876 -3.944 1.00 97.62 89 GLU A O 1
ATOM 675 N N . PRO A 1 90 ? 0.820 -5.694 -2.198 1.00 98.44 90 PRO A N 1
ATOM 676 C CA . PRO A 1 90 ? 0.978 -4.489 -2.984 1.00 98.44 90 PRO A CA 1
ATOM 677 C C . PRO A 1 90 ? 1.987 -4.694 -4.115 1.00 98.44 90 PRO A C 1
ATOM 679 O O . PRO A 1 90 ? 2.906 -5.505 -4.010 1.00 98.44 90 PRO A O 1
ATOM 682 N N . ALA A 1 91 ? 1.825 -3.956 -5.207 1.00 98.06 91 ALA A N 1
ATOM 683 C CA . ALA A 1 91 ? 2.799 -3.937 -6.288 1.00 98.06 91 ALA A CA 1
ATOM 684 C C . ALA A 1 91 ? 3.015 -2.518 -6.797 1.00 98.06 91 ALA A C 1
ATOM 686 O O . ALA A 1 91 ? 2.099 -1.697 -6.788 1.00 98.06 91 ALA A O 1
ATOM 687 N N . LEU A 1 92 ? 4.234 -2.252 -7.247 1.00 98.25 92 LEU A N 1
ATOM 688 C CA . LEU A 1 92 ? 4.560 -1.083 -8.045 1.00 98.25 92 LEU A CA 1
ATOM 689 C C . LEU A 1 92 ? 4.732 -1.560 -9.489 1.00 98.25 92 LEU A C 1
ATOM 691 O O . LEU A 1 92 ? 5.554 -2.432 -9.751 1.00 98.25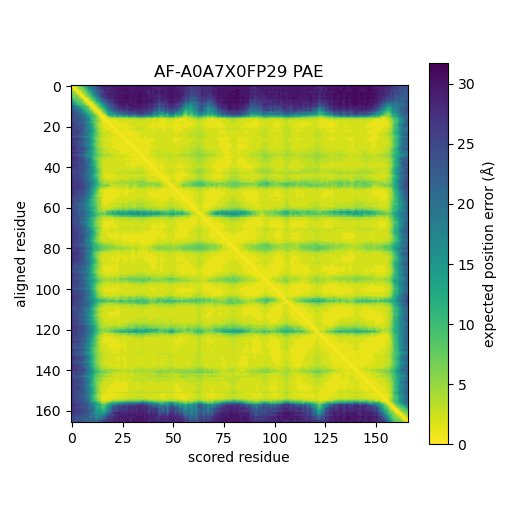 92 LEU A O 1
ATOM 695 N N . GLU A 1 93 ? 3.922 -1.040 -10.399 1.00 97.38 93 GLU A N 1
ATOM 696 C CA . GLU A 1 93 ? 3.880 -1.425 -11.813 1.00 97.38 93 GLU A CA 1
ATOM 697 C C . GLU A 1 93 ? 4.355 -0.240 -12.654 1.00 97.38 93 GLU A C 1
ATOM 699 O O . GLU A 1 93 ? 3.850 0.865 -12.473 1.00 97.38 93 GLU A O 1
ATOM 704 N N . GLU A 1 94 ? 5.322 -0.455 -13.542 1.00 96.19 94 GLU A N 1
ATOM 705 C CA . GLU A 1 94 ? 5.867 0.547 -14.456 1.00 96.19 94 GLU A CA 1
ATOM 706 C C . GLU A 1 94 ? 5.562 0.172 -15.903 1.00 96.19 94 GLU A C 1
ATOM 708 O O . GLU A 1 94 ? 5.889 -0.926 -16.357 1.00 96.19 94 GLU A O 1
ATOM 713 N N . SER A 1 95 ? 4.957 1.122 -16.615 1.00 93.62 95 SER A N 1
ATOM 714 C CA . SER A 1 95 ? 4.692 1.046 -18.048 1.00 93.62 95 SER A CA 1
ATOM 715 C C . SER A 1 95 ? 4.944 2.399 -18.686 1.00 93.62 95 SER A C 1
ATOM 717 O O . SER A 1 95 ? 4.332 3.393 -18.292 1.00 93.62 95 SER A O 1
ATOM 719 N N . ASP A 1 96 ? 5.805 2.439 -19.700 1.00 90.88 96 ASP A N 1
ATOM 720 C CA . ASP A 1 96 ? 6.108 3.645 -20.479 1.00 90.88 96 ASP A CA 1
ATOM 721 C C . ASP A 1 96 ? 6.485 4.864 -19.607 1.00 90.88 96 ASP A C 1
ATOM 723 O O . ASP A 1 96 ? 6.143 6.006 -19.917 1.00 90.88 96 ASP A O 1
ATOM 727 N N . GLY A 1 97 ? 7.182 4.635 -18.488 1.00 89.81 97 GLY A N 1
ATOM 728 C CA . GLY A 1 97 ? 7.579 5.673 -17.535 1.00 89.81 97 GLY A CA 1
ATOM 729 C C . GLY A 1 97 ? 6.490 6.108 -16.548 1.00 89.81 97 GLY A C 1
ATOM 730 O O . GLY A 1 97 ? 6.750 6.972 -15.708 1.00 89.81 97 GLY A O 1
ATOM 731 N N . HIS A 1 98 ? 5.295 5.518 -16.607 1.00 94.88 98 HIS A N 1
ATOM 732 C CA . HIS A 1 98 ? 4.219 5.730 -15.643 1.00 94.88 98 HIS A CA 1
ATOM 733 C C . HIS A 1 98 ? 4.227 4.632 -14.585 1.00 94.88 98 HIS A C 1
ATOM 735 O O . HIS A 1 98 ? 4.219 3.449 -14.920 1.00 94.88 98 HIS A O 1
ATOM 741 N N . TYR A 1 99 ? 4.186 5.023 -13.310 1.00 98.12 99 TYR A N 1
ATOM 742 C CA . TYR A 1 99 ? 4.154 4.078 -12.201 1.00 98.12 99 TYR A CA 1
ATOM 743 C C . TYR A 1 99 ? 2.773 4.058 -11.552 1.00 98.12 99 TYR A C 1
ATOM 745 O O . TYR A 1 99 ? 2.197 5.105 -11.252 1.00 98.12 99 TYR A O 1
ATOM 753 N N . ARG A 1 100 ? 2.254 2.861 -11.288 1.00 98.44 100 ARG A N 1
ATOM 754 C CA . ARG A 1 100 ? 1.000 2.638 -10.564 1.00 98.44 100 ARG A CA 1
ATOM 755 C C . ARG A 1 100 ? 1.249 1.766 -9.347 1.00 98.44 100 ARG A C 1
ATOM 757 O O . ARG A 1 100 ? 1.884 0.719 -9.436 1.00 98.44 100 ARG A O 1
ATOM 764 N N . PHE A 1 101 ? 0.731 2.199 -8.205 1.00 98.69 101 PHE A N 1
ATOM 765 C CA . PHE A 1 101 ? 0.771 1.442 -6.964 1.00 98.69 101 PHE A CA 1
ATOM 766 C C . PHE A 1 101 ? -0.559 0.718 -6.761 1.00 98.69 101 PHE A C 1
ATOM 768 O O . PHE A 1 101 ? -1.614 1.349 -6.637 1.00 98.69 101 PHE A O 1
ATOM 775 N N . THR A 1 102 ? -0.515 -0.611 -6.751 1.00 98.56 102 THR A N 1
ATOM 776 C CA . THR A 1 102 ? -1.697 -1.474 -6.778 1.00 98.56 102 THR A CA 1
ATOM 777 C C . THR A 1 102 ? -1.768 -2.384 -5.560 1.00 98.56 102 THR A C 1
ATOM 779 O O . THR A 1 102 ? -0.757 -2.681 -4.930 1.00 98.56 102 THR A O 1
ATOM 782 N N . SER A 1 103 ? -2.967 -2.862 -5.238 1.00 98.44 103 SER A N 1
ATOM 783 C CA . SER A 1 103 ? -3.203 -3.880 -4.211 1.00 98.44 103 SER A CA 1
ATOM 784 C C . SER A 1 103 ? -4.168 -4.943 -4.720 1.00 98.44 103 SER A C 1
ATOM 786 O O . SER A 1 103 ? -5.055 -4.648 -5.521 1.00 98.44 103 SER A O 1
ATOM 788 N N . ALA A 1 104 ? -3.985 -6.186 -4.282 1.00 97.44 104 ALA A N 1
ATOM 789 C CA . ALA A 1 104 ? -4.903 -7.272 -4.582 1.00 97.44 104 ALA A CA 1
ATOM 790 C C . ALA A 1 104 ? -6.257 -7.080 -3.872 1.00 97.44 104 ALA A C 1
ATOM 792 O O . ALA A 1 104 ? -6.315 -6.801 -2.676 1.00 97.44 104 ALA A O 1
ATOM 793 N N . ASP A 1 105 ? -7.346 -7.290 -4.610 1.00 93.25 105 ASP A N 1
ATOM 794 C CA . ASP A 1 105 ? -8.724 -7.372 -4.118 1.00 93.25 105 ASP A CA 1
ATOM 795 C C . ASP A 1 105 ? -9.399 -8.567 -4.793 1.00 93.25 105 ASP A C 1
ATOM 797 O O . ASP A 1 105 ? -9.809 -8.490 -5.951 1.00 93.25 105 ASP A O 1
ATOM 801 N N . ARG A 1 106 ? -9.510 -9.682 -4.064 1.00 88.50 106 ARG A N 1
ATOM 802 C CA . ARG A 1 106 ? -10.098 -10.941 -4.551 1.00 88.50 106 ARG A CA 1
ATOM 803 C C . ARG A 1 106 ? -9.463 -11.409 -5.870 1.00 88.50 106 ARG A C 1
ATOM 805 O O . ARG A 1 106 ? -8.343 -11.902 -5.861 1.00 88.50 106 ARG A O 1
ATOM 812 N N . ASP A 1 107 ? -10.190 -11.302 -6.976 1.00 88.62 107 ASP A N 1
ATOM 813 C CA . ASP A 1 107 ? -9.830 -11.756 -8.320 1.00 88.62 107 ASP A CA 1
ATOM 814 C C . ASP A 1 107 ? -9.260 -10.640 -9.211 1.00 88.62 107 ASP A C 1
ATOM 816 O O . ASP A 1 107 ? -8.960 -10.871 -10.383 1.00 88.62 107 ASP A O 1
ATOM 820 N N . ARG A 1 108 ? -9.077 -9.432 -8.667 1.00 93.56 108 ARG A N 1
ATOM 821 C CA . ARG A 1 108 ? -8.543 -8.273 -9.388 1.00 93.56 108 ARG A CA 1
ATOM 822 C C . ARG A 1 108 ? -7.485 -7.531 -8.575 1.00 93.56 108 ARG A C 1
ATOM 824 O O . ARG A 1 108 ? -7.256 -7.803 -7.400 1.00 93.56 108 ARG A O 1
ATOM 831 N N . ARG A 1 109 ? -6.842 -6.553 -9.213 1.00 94.75 109 ARG A N 1
ATOM 832 C CA . ARG A 1 109 ? -5.986 -5.570 -8.539 1.00 94.75 109 ARG A CA 1
ATOM 833 C C . ARG A 1 109 ? -6.626 -4.193 -8.638 1.00 94.75 109 ARG A C 1
ATOM 835 O O . ARG A 1 109 ? -7.118 -3.812 -9.697 1.00 94.75 109 ARG A O 1
ATOM 842 N N . ILE A 1 110 ? -6.626 -3.465 -7.530 1.00 97.50 110 ILE A N 1
ATOM 843 C CA . ILE A 1 110 ? -7.073 -2.077 -7.438 1.00 97.50 110 ILE A CA 1
ATOM 844 C C . ILE A 1 110 ? -5.849 -1.183 -7.603 1.00 97.50 110 ILE A C 1
ATOM 846 O O . ILE A 1 110 ? -4.854 -1.373 -6.904 1.00 97.50 110 ILE A O 1
ATOM 850 N N . CYS A 1 111 ? -5.921 -0.189 -8.488 1.00 98.19 111 CYS A N 1
ATOM 851 C CA . CYS A 1 111 ? -4.904 0.854 -8.564 1.00 98.19 111 CYS A CA 1
ATOM 852 C C . CYS A 1 111 ? -5.153 1.870 -7.450 1.00 98.19 111 CYS A C 1
ATOM 854 O O . CYS A 1 111 ? -6.074 2.669 -7.558 1.00 98.19 111 CYS A O 1
ATOM 856 N N . ILE A 1 112 ? -4.366 1.840 -6.375 1.00 98.44 112 ILE A N 1
ATOM 857 C CA . ILE A 1 112 ? -4.536 2.742 -5.227 1.00 98.44 112 ILE A CA 1
ATOM 858 C C . ILE A 1 112 ? -4.072 4.151 -5.595 1.00 98.44 112 ILE A C 1
ATOM 860 O O . ILE A 1 112 ? -4.750 5.132 -5.286 1.00 98.44 112 ILE A O 1
ATOM 864 N N . ALA A 1 113 ? -2.913 4.261 -6.240 1.00 98.81 113 ALA A N 1
ATOM 865 C CA . ALA A 1 113 ? -2.294 5.547 -6.513 1.00 98.81 113 ALA A CA 1
ATOM 866 C C . ALA A 1 113 ? -1.480 5.538 -7.806 1.00 98.81 113 ALA A C 1
ATOM 868 O O . ALA A 1 113 ? -0.875 4.524 -8.157 1.00 98.81 113 ALA A O 1
ATOM 869 N N . ASP A 1 114 ? -1.424 6.695 -8.455 1.00 98.69 114 ASP A N 1
ATOM 870 C CA . ASP A 1 114 ? -0.345 7.017 -9.380 1.00 98.69 114 ASP A CA 1
ATOM 871 C C . ASP A 1 114 ? 0.910 7.339 -8.564 1.00 98.69 114 ASP A C 1
ATOM 873 O O . ASP A 1 114 ? 0.835 7.966 -7.498 1.00 98.69 114 ASP A O 1
ATOM 877 N N . ALA A 1 115 ? 2.059 6.888 -9.054 1.00 98.62 115 ALA A N 1
ATOM 878 C CA . ALA A 1 115 ? 3.350 7.047 -8.414 1.00 98.62 115 ALA A CA 1
ATOM 879 C C . ALA A 1 115 ? 4.308 7.826 -9.321 1.00 98.62 115 ALA A C 1
ATOM 881 O O . ALA A 1 115 ? 4.374 7.608 -10.529 1.00 98.62 115 ALA A O 1
ATOM 882 N N . GLU A 1 116 ? 5.087 8.723 -8.727 1.00 98.12 116 GLU A N 1
ATOM 883 C CA . GLU A 1 116 ? 6.102 9.506 -9.433 1.00 98.12 116 GLU A CA 1
ATOM 884 C C . GLU A 1 116 ? 7.441 9.371 -8.702 1.00 98.12 116 GLU A C 1
ATOM 886 O O . GLU A 1 116 ? 7.506 9.697 -7.512 1.00 98.12 116 GLU A O 1
ATOM 891 N N . PRO A 1 117 ? 8.522 8.906 -9.357 1.00 96.94 117 PRO A N 1
ATOM 892 C CA . PRO A 1 117 ? 9.838 8.888 -8.734 1.00 96.94 117 PRO A CA 1
ATOM 893 C C . PRO A 1 117 ? 10.307 10.329 -8.502 1.00 96.94 117 PRO A C 1
ATOM 895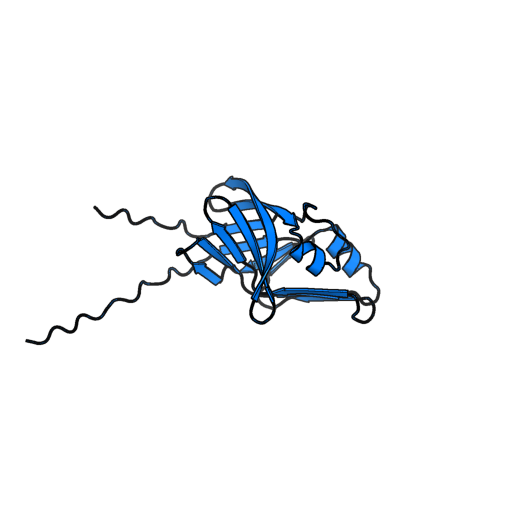 O O . PRO A 1 117 ? 10.487 11.098 -9.443 1.00 96.94 117 PRO A O 1
ATOM 898 N N . VAL A 1 118 ? 10.519 10.700 -7.239 1.00 97.50 118 VAL A N 1
ATOM 899 C CA . VAL A 1 118 ? 10.936 12.062 -6.850 1.00 97.50 118 VAL A CA 1
ATOM 900 C C . VAL A 1 118 ? 12.402 12.139 -6.440 1.00 97.50 118 VAL A C 1
ATOM 902 O O . VAL A 1 118 ? 12.988 13.219 -6.414 1.00 97.50 118 VAL A O 1
ATOM 905 N N . GLU A 1 119 ? 13.003 11.000 -6.105 1.00 95.88 119 GLU A N 1
ATOM 906 C CA . GLU A 1 119 ? 14.388 10.909 -5.656 1.00 95.88 119 GLU A CA 1
ATOM 907 C C . GLU A 1 119 ? 14.893 9.481 -5.858 1.00 95.88 119 GLU A C 1
ATOM 909 O O . GLU A 1 119 ? 14.224 8.526 -5.466 1.00 95.88 119 GLU A O 1
ATOM 914 N N . SER A 1 120 ? 16.067 9.326 -6.468 1.00 93.44 120 SER A N 1
ATOM 915 C CA . SER A 1 120 ? 16.736 8.032 -6.632 1.00 93.44 120 SER A CA 1
ATOM 916 C C . SER A 1 120 ? 18.206 8.166 -6.263 1.00 93.44 120 SER A C 1
ATOM 918 O O . SER A 1 120 ? 18.894 9.043 -6.785 1.00 93.44 120 SER A O 1
ATOM 920 N N . ALA A 1 121 ? 18.672 7.305 -5.364 1.00 90.25 121 ALA A N 1
ATOM 921 C CA . ALA A 1 121 ? 20.060 7.228 -4.933 1.00 90.25 121 ALA A CA 1
ATOM 922 C C . ALA A 1 121 ? 20.426 5.764 -4.667 1.00 90.25 121 ALA A C 1
ATOM 924 O O . ALA A 1 121 ? 19.753 5.085 -3.889 1.00 90.25 121 ALA A O 1
ATOM 925 N N . ASP A 1 122 ? 21.495 5.291 -5.307 1.00 87.62 122 ASP A N 1
ATOM 926 C CA . ASP A 1 122 ? 21.967 3.907 -5.233 1.00 87.62 122 ASP A CA 1
ATOM 927 C C . ASP A 1 122 ? 20.844 2.887 -5.510 1.00 87.62 122 ASP A C 1
ATOM 929 O O . ASP A 1 122 ? 20.282 2.846 -6.603 1.00 87.62 122 ASP A O 1
ATOM 933 N N . SER A 1 123 ? 20.513 2.067 -4.514 1.00 89.75 123 SER A N 1
ATOM 934 C CA . SER A 1 123 ? 19.477 1.036 -4.542 1.00 89.75 123 SER A CA 1
ATOM 935 C C . SER A 1 123 ? 18.104 1.518 -4.076 1.00 89.75 123 SER A C 1
ATOM 937 O O . SER A 1 123 ? 17.191 0.702 -3.939 1.00 89.75 123 SER A O 1
ATOM 939 N N . ARG A 1 124 ? 17.954 2.813 -3.771 1.00 95.31 124 ARG A N 1
ATOM 940 C CA . ARG A 1 124 ? 16.766 3.370 -3.127 1.00 95.31 124 ARG A CA 1
ATOM 941 C C . ARG A 1 124 ? 16.079 4.406 -4.007 1.00 95.31 124 ARG A C 1
ATOM 943 O O . ARG A 1 124 ? 16.681 5.411 -4.383 1.00 95.31 124 ARG A O 1
ATOM 950 N N . THR A 1 125 ? 14.780 4.224 -4.215 1.00 97.25 125 THR A N 1
ATOM 951 C CA . THR A 1 125 ? 13.925 5.192 -4.910 1.00 97.25 125 THR A CA 1
ATOM 952 C C . THR A 1 125 ? 12.746 5.581 -4.030 1.00 97.25 125 THR A C 1
ATOM 954 O O . THR A 1 125 ? 12.057 4.721 -3.481 1.00 97.25 125 THR A O 1
ATOM 957 N N . ARG A 1 126 ? 12.513 6.888 -3.889 1.00 98.25 126 ARG A N 1
ATOM 958 C CA . ARG A 1 126 ? 11.324 7.452 -3.246 1.00 98.25 126 ARG A CA 1
ATOM 959 C C . ARG A 1 126 ? 10.310 7.840 -4.313 1.00 98.25 126 ARG A C 1
ATOM 961 O O . ARG A 1 126 ? 10.665 8.529 -5.272 1.00 98.25 126 ARG A O 1
ATOM 968 N N . PHE A 1 127 ? 9.058 7.455 -4.101 1.00 98.62 127 PHE A N 1
ATOM 969 C CA . PHE A 1 127 ? 7.947 7.805 -4.975 1.00 98.62 127 PHE A CA 1
ATOM 970 C C . PHE A 1 127 ? 6.920 8.641 -4.222 1.00 98.62 127 PHE A C 1
ATOM 972 O O . PHE A 1 127 ? 6.459 8.242 -3.150 1.00 98.62 127 PHE A O 1
ATOM 979 N N . ALA A 1 128 ? 6.537 9.773 -4.808 1.00 98.62 128 ALA A N 1
ATOM 980 C CA . ALA A 1 128 ? 5.351 10.499 -4.386 1.00 98.62 128 ALA A CA 1
ATOM 981 C C . ALA A 1 128 ? 4.108 9.770 -4.902 1.00 98.62 128 ALA A C 1
ATOM 983 O O . ALA A 1 128 ? 4.084 9.329 -6.050 1.00 98.62 128 ALA A O 1
ATOM 984 N N . LEU A 1 129 ? 3.085 9.651 -4.056 1.00 98.75 129 LEU A N 1
ATOM 985 C CA . LEU A 1 129 ? 1.854 8.928 -4.367 1.00 98.75 129 LEU A CA 1
ATOM 986 C C . LEU A 1 129 ? 0.647 9.862 -4.392 1.00 98.75 129 LEU A C 1
ATOM 988 O O . LEU A 1 129 ? 0.440 10.647 -3.462 1.00 98.75 129 LEU A O 1
ATOM 992 N N . ARG A 1 130 ? -0.196 9.726 -5.418 1.00 98.69 130 ARG A N 1
ATOM 993 C CA . ARG A 1 130 ? -1.471 10.444 -5.547 1.00 98.69 130 ARG A CA 1
ATOM 994 C C . ARG A 1 130 ? -2.606 9.460 -5.750 1.00 98.69 130 ARG A C 1
ATOM 996 O O . ARG A 1 130 ? -2.536 8.627 -6.645 1.00 9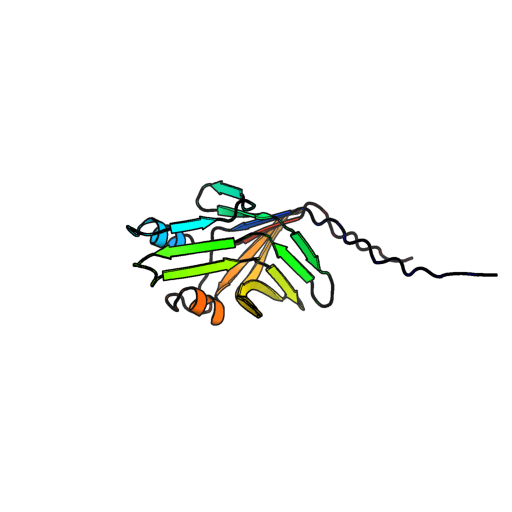8.69 130 ARG A O 1
ATOM 1003 N N . LEU A 1 131 ? -3.652 9.563 -4.933 1.00 98.62 131 LEU A N 1
ATOM 1004 C CA . LEU A 1 131 ? -4.798 8.660 -5.018 1.00 98.62 131 LEU A CA 1
ATOM 1005 C C . LEU A 1 131 ? -5.423 8.667 -6.413 1.00 98.62 131 LEU A C 1
ATOM 1007 O O . LEU A 1 131 ? -5.693 9.727 -6.975 1.00 98.62 131 LEU A O 1
ATOM 1011 N N . THR A 1 132 ? -5.747 7.487 -6.926 1.00 98.62 132 THR A N 1
ATOM 1012 C CA . THR A 1 132 ? -6.678 7.3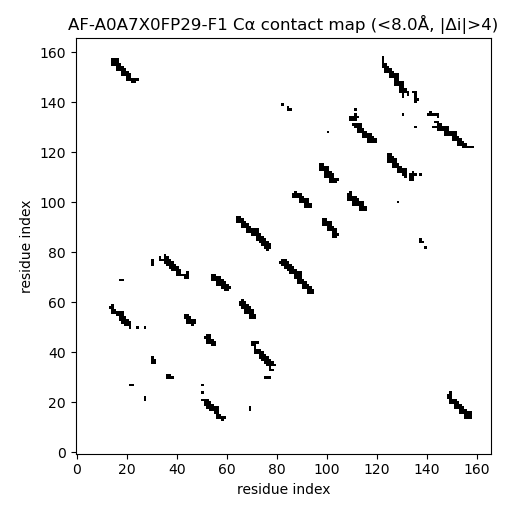67 -8.052 1.00 98.62 132 THR A CA 1
ATOM 1013 C C . THR A 1 132 ? -8.126 7.485 -7.552 1.00 98.62 132 THR A C 1
ATOM 1015 O O . THR A 1 132 ? -8.391 7.574 -6.349 1.00 98.62 132 THR A O 1
ATOM 1018 N N . THR A 1 133 ? -9.098 7.432 -8.466 1.00 98.19 133 THR A N 1
ATOM 1019 C CA . THR A 1 133 ? -10.515 7.291 -8.096 1.00 98.19 133 THR A CA 1
ATOM 1020 C C . THR A 1 133 ? -10.793 5.989 -7.341 1.00 98.19 133 THR A C 1
ATOM 1022 O O . THR A 1 133 ? -11.499 6.015 -6.335 1.00 98.19 133 THR A O 1
ATOM 1025 N N . ASP A 1 134 ? -10.213 4.865 -7.766 1.00 97.81 134 ASP A N 1
ATOM 1026 C CA . ASP A 1 134 ? -10.419 3.582 -7.086 1.00 97.81 134 ASP A CA 1
ATOM 1027 C C . ASP A 1 134 ? -9.746 3.558 -5.708 1.00 97.81 134 ASP A C 1
ATOM 1029 O O . ASP A 1 134 ? -10.316 3.054 -4.740 1.00 97.81 134 ASP A O 1
ATOM 1033 N N . GLY A 1 135 ? -8.567 4.174 -5.585 1.00 97.69 135 GLY A N 1
ATOM 1034 C CA . GLY A 1 135 ? -7.910 4.377 -4.299 1.00 97.69 135 GLY A CA 1
ATOM 1035 C C . GLY A 1 135 ? -8.750 5.231 -3.356 1.00 97.69 135 GLY A C 1
ATOM 1036 O O . GLY A 1 135 ? -8.920 4.879 -2.193 1.00 97.69 135 GLY A O 1
ATOM 1037 N N . ALA A 1 136 ? -9.334 6.329 -3.841 1.00 97.88 136 ALA A N 1
ATOM 1038 C CA . ALA A 1 136 ? -10.247 7.144 -3.042 1.00 97.88 136 ALA A CA 1
ATOM 1039 C C . ALA A 1 136 ? -11.431 6.318 -2.506 1.00 97.88 136 ALA A C 1
ATOM 1041 O O . ALA A 1 136 ? -11.775 6.430 -1.326 1.00 97.88 136 ALA A O 1
ATOM 1042 N N . LEU A 1 137 ? -12.014 5.444 -3.335 1.00 96.50 137 LEU A N 1
ATOM 1043 C CA . LEU A 1 137 ? -13.089 4.534 -2.925 1.00 96.50 137 LEU A CA 1
ATOM 1044 C C . LEU A 1 137 ? -12.629 3.492 -1.898 1.00 96.50 137 LEU A C 1
ATOM 1046 O O . LEU A 1 137 ? -13.391 3.194 -0.980 1.00 96.50 137 LEU A O 1
ATOM 1050 N N . LEU A 1 138 ? -11.393 2.990 -1.996 1.00 96.19 138 LEU A N 1
ATOM 1051 C CA . LEU A 1 138 ? -10.807 2.091 -0.993 1.00 96.19 138 LEU A CA 1
ATOM 1052 C C . LEU A 1 138 ? -10.789 2.731 0.405 1.00 96.19 138 LEU A C 1
ATOM 1054 O O . LEU A 1 138 ? -11.023 2.047 1.395 1.00 96.19 138 LEU A O 1
ATOM 1058 N N . PHE A 1 139 ? -10.586 4.048 0.495 1.00 95.88 139 PHE A N 1
ATOM 1059 C CA . PHE A 1 139 ? -10.674 4.807 1.750 1.00 95.88 139 PHE A CA 1
ATOM 1060 C C . PHE A 1 139 ? -12.095 5.328 2.055 1.00 95.88 139 PHE A C 1
ATOM 1062 O O . PHE A 1 139 ? -12.263 6.254 2.847 1.00 95.88 139 PHE A O 1
ATOM 1069 N N . GLY A 1 140 ? -13.137 4.770 1.431 1.00 93.50 140 GLY A N 1
ATOM 1070 C CA . GLY A 1 140 ? -14.533 5.158 1.659 1.00 93.50 140 GLY A CA 1
ATOM 1071 C C . GLY A 1 140 ? -14.937 6.500 1.034 1.00 93.50 140 GLY A C 1
ATOM 1072 O O . GLY A 1 140 ? -15.964 7.061 1.405 1.00 93.50 140 GLY A O 1
ATOM 1073 N N . GLY A 1 141 ? -14.138 7.040 0.108 1.00 91.94 141 GLY A N 1
ATOM 1074 C CA . GLY A 1 141 ? -14.422 8.287 -0.610 1.00 91.94 141 GLY A CA 1
ATOM 1075 C C . GLY A 1 141 ? -14.175 9.569 0.192 1.00 91.94 141 GLY A C 1
ATOM 1076 O O . GLY A 1 141 ? -14.551 10.648 -0.257 1.00 91.94 141 GLY A O 1
ATOM 1077 N N . VAL A 1 142 ? -13.551 9.475 1.372 1.00 93.06 142 VAL A N 1
ATOM 1078 C CA . VAL A 1 142 ? -13.239 10.647 2.217 1.00 93.06 142 VAL A CA 1
ATOM 1079 C C . VAL A 1 142 ? -12.095 11.497 1.664 1.00 93.06 142 VAL A C 1
ATOM 1081 O O . VAL A 1 142 ? -11.993 12.678 1.989 1.00 93.06 142 VAL A O 1
ATOM 1084 N N . TYR A 1 143 ? -11.244 10.892 0.836 1.00 95.75 143 TYR A N 1
ATOM 1085 C CA . TYR A 1 143 ? -10.148 11.545 0.132 1.00 95.75 143 TYR A CA 1
ATOM 1086 C C . TYR A 1 143 ? -10.498 11.666 -1.344 1.00 95.75 143 TYR A C 1
ATOM 1088 O O . TYR A 1 143 ? -11.117 10.769 -1.915 1.00 95.75 143 TYR A O 1
ATOM 1096 N N . SER A 1 144 ? -10.104 12.770 -1.970 1.00 97.31 144 SER A N 1
ATOM 1097 C CA . SER A 1 144 ? -10.355 12.973 -3.401 1.00 97.31 144 SER A CA 1
ATOM 1098 C C . SER A 1 144 ? -9.266 12.325 -4.256 1.00 97.31 144 SER A C 1
ATOM 1100 O O . SER A 1 144 ? -8.122 12.189 -3.824 1.00 97.31 144 SER A O 1
ATOM 1102 N N . ALA A 1 145 ? -9.591 11.976 -5.503 1.00 97.69 145 ALA A N 1
ATOM 1103 C CA . ALA A 1 145 ? -8.565 11.621 -6.481 1.00 97.69 145 ALA A CA 1
ATOM 1104 C C . ALA A 1 145 ? -7.543 12.769 -6.622 1.00 97.69 145 ALA A C 1
ATOM 1106 O O . ALA A 1 145 ? -7.898 13.948 -6.555 1.00 97.69 145 ALA A O 1
ATOM 1107 N N . GLY A 1 146 ? -6.269 12.422 -6.781 1.00 98.19 146 GLY A N 1
ATOM 1108 C CA . GLY A 1 146 ? -5.137 13.345 -6.778 1.00 98.19 146 GLY A CA 1
ATOM 1109 C C . GLY A 1 146 ? -4.624 13.721 -5.383 1.00 98.19 146 GLY A C 1
ATOM 1110 O O . GLY A 1 146 ? -3.551 14.329 -5.278 1.00 98.19 146 GLY A O 1
ATOM 1111 N N . GLU A 1 147 ? -5.345 13.365 -4.312 1.00 98.44 147 GLU A N 1
ATOM 1112 C CA . GLU A 1 147 ? -4.905 13.652 -2.950 1.00 98.44 147 GLU A CA 1
ATOM 1113 C C . GLU A 1 147 ? -3.623 12.871 -2.617 1.00 98.44 147 GLU A C 1
ATOM 1115 O O . GLU A 1 147 ? -3.545 11.667 -2.888 1.00 98.44 147 GLU A O 1
ATOM 1120 N N . PRO A 1 148 ? -2.607 13.532 -2.028 1.00 98.38 148 PRO A N 1
ATOM 1121 C CA . PRO A 1 148 ? -1.366 12.866 -1.674 1.00 98.38 148 PRO A CA 1
ATOM 1122 C C . PRO A 1 148 ? -1.556 11.817 -0.572 1.00 98.38 148 PRO A C 1
ATOM 1124 O O . PRO A 1 148 ? -2.234 12.046 0.442 1.00 98.38 148 PRO A O 1
ATOM 1127 N N . LEU A 1 149 ? -0.884 10.686 -0.763 1.00 98.56 149 LEU A N 1
ATOM 1128 C CA . LEU A 1 149 ? -0.581 9.705 0.277 1.00 98.56 149 LEU A CA 1
ATOM 1129 C C . LEU A 1 149 ? 0.822 9.964 0.837 1.00 98.56 149 LEU A C 1
ATOM 1131 O O . LEU A 1 149 ? 1.517 10.878 0.395 1.00 98.56 149 LEU A O 1
ATOM 1135 N N . SER A 1 150 ? 1.234 9.176 1.829 1.00 98.38 150 SER A N 1
ATOM 1136 C CA . SER A 1 150 ? 2.640 9.167 2.231 1.00 98.38 150 SER A CA 1
ATOM 1137 C C . SER A 1 150 ? 3.501 8.657 1.076 1.00 98.38 150 SER A C 1
ATOM 1139 O O . SER A 1 150 ? 3.093 7.736 0.365 1.00 98.38 150 SER A O 1
ATOM 1141 N N . ASP A 1 151 ? 4.697 9.215 0.913 1.00 98.31 151 ASP A N 1
ATOM 1142 C CA . ASP A 1 151 ? 5.660 8.708 -0.063 1.00 98.31 151 ASP A CA 1
ATOM 1143 C C . ASP A 1 151 ? 6.054 7.267 0.274 1.00 98.31 151 ASP A C 1
ATOM 1145 O O . ASP A 1 151 ? 6.253 6.926 1.445 1.00 98.31 151 ASP A O 1
ATOM 1149 N N . LEU A 1 152 ? 6.205 6.433 -0.754 1.00 97.69 152 LEU A N 1
ATOM 1150 C CA . LEU A 1 152 ? 6.782 5.098 -0.602 1.00 97.69 152 LEU A CA 1
ATOM 1151 C C . LEU A 1 152 ? 8.286 5.152 -0.874 1.00 97.69 152 LEU A C 1
ATOM 1153 O O . LEU A 1 152 ? 8.757 5.938 -1.700 1.00 97.69 152 LEU A O 1
ATOM 1157 N N . VAL A 1 153 ? 9.049 4.292 -0.209 1.00 98.06 153 VAL A N 1
ATOM 1158 C CA . VAL A 1 153 ? 10.483 4.137 -0.460 1.00 98.06 153 VAL A CA 1
ATOM 1159 C C . VAL A 1 153 ? 10.768 2.683 -0.795 1.00 98.06 153 VAL A C 1
ATOM 1161 O O . VAL A 1 153 ? 10.646 1.810 0.059 1.00 98.06 153 VAL A O 1
ATOM 1164 N N . MET A 1 154 ? 11.168 2.424 -2.034 1.00 97.56 154 MET A N 1
ATOM 1165 C CA . MET A 1 154 ? 11.581 1.103 -2.491 1.00 97.56 154 MET A CA 1
ATOM 1166 C C . MET A 1 154 ? 13.097 0.969 -2.378 1.00 97.56 154 MET A C 1
ATOM 1168 O O . MET A 1 154 ? 13.828 1.883 -2.755 1.00 97.56 154 MET A O 1
ATOM 1172 N N . THR A 1 155 ? 13.566 -0.168 -1.867 1.00 96.25 155 THR A N 1
ATOM 1173 C CA . THR A 1 155 ? 14.983 -0.548 -1.848 1.00 96.25 155 THR A CA 1
ATOM 1174 C C . THR A 1 155 ? 15.156 -1.904 -2.525 1.00 96.25 155 THR A C 1
ATOM 1176 O O . THR A 1 155 ? 14.508 -2.867 -2.120 1.00 96.25 155 THR A O 1
ATOM 1179 N N . THR A 1 156 ? 16.037 -2.005 -3.521 1.00 89.62 156 THR A N 1
ATOM 1180 C CA . THR A 1 156 ? 16.373 -3.262 -4.217 1.00 89.62 156 THR A CA 1
ATOM 1181 C C . THR A 1 156 ? 17.834 -3.620 -3.967 1.00 89.62 156 THR A C 1
ATOM 1183 O O . THR A 1 156 ? 18.722 -2.834 -4.273 1.00 89.62 156 THR A O 1
ATOM 1186 N N . THR A 1 157 ? 18.129 -4.794 -3.416 1.00 77.56 157 THR A N 1
ATOM 1187 C CA . THR A 1 157 ? 19.507 -5.169 -3.049 1.00 77.56 157 THR A CA 1
ATOM 1188 C C . THR A 1 157 ? 20.340 -5.699 -4.221 1.00 77.56 157 THR A C 1
ATOM 1190 O O . THR A 1 157 ? 21.510 -6.001 -4.028 1.00 77.56 157 THR A O 1
ATOM 1193 N N . GLU A 1 158 ? 19.769 -5.784 -5.423 1.00 61.09 158 GLU A N 1
ATOM 1194 C CA . GLU A 1 158 ? 20.456 -6.149 -6.666 1.00 61.09 158 GLU A CA 1
ATOM 1195 C C . GLU A 1 158 ? 20.097 -5.131 -7.762 1.00 61.09 158 GLU A C 1
ATOM 1197 O O . GLU A 1 158 ? 18.937 -4.727 -7.886 1.00 61.09 158 GLU A O 1
ATOM 1202 N N . HIS A 1 159 ? 21.078 -4.731 -8.574 1.00 45.75 159 HIS A N 1
ATOM 1203 C CA . HIS A 1 159 ? 20.812 -4.049 -9.842 1.00 45.75 159 HIS A CA 1
ATOM 1204 C C . HIS A 1 159 ? 20.375 -5.108 -10.863 1.00 45.75 159 HIS A C 1
ATOM 1206 O O . HIS A 1 159 ? 21.058 -6.127 -10.971 1.00 45.75 159 HIS A O 1
ATOM 1212 N N . PRO A 1 160 ? 19.295 -4.916 -11.642 1.00 41.59 160 PRO A N 1
ATOM 1213 C CA . PRO A 1 160 ? 19.012 -5.814 -12.753 1.00 41.59 160 PRO A CA 1
ATOM 1214 C C . PRO A 1 160 ? 20.188 -5.746 -13.734 1.00 41.59 160 PRO A C 1
ATOM 1216 O O . PRO A 1 160 ? 20.398 -4.745 -14.419 1.00 41.59 160 PRO A O 1
ATOM 1219 N N . THR A 1 161 ? 21.003 -6.797 -13.768 1.00 37.72 161 THR A N 1
ATOM 1220 C CA . THR A 1 161 ? 22.113 -6.902 -14.709 1.00 37.72 161 THR A CA 1
ATOM 1221 C C . THR A 1 161 ? 21.527 -7.075 -16.106 1.00 37.72 161 THR A C 1
ATOM 1223 O O . THR A 1 161 ? 21.144 -8.178 -16.497 1.00 37.72 161 THR A O 1
ATOM 1226 N N . THR A 1 162 ? 21.449 -5.994 -16.882 1.00 39.75 162 THR A N 1
ATOM 1227 C CA . THR A 1 162 ? 21.202 -6.079 -18.324 1.00 39.75 162 THR A CA 1
ATOM 1228 C C . THR A 1 162 ? 22.340 -6.886 -18.946 1.00 39.75 162 THR A C 1
ATOM 1230 O O . THR A 1 162 ? 23.434 -6.370 -19.169 1.00 39.75 162 THR A O 1
ATOM 1233 N N . SER A 1 163 ? 22.107 -8.170 -19.225 1.00 37.56 163 SER A N 1
ATOM 1234 C CA . SER A 1 163 ? 22.986 -8.943 -20.103 1.00 37.56 163 SER A CA 1
ATOM 1235 C C . SER A 1 163 ? 22.815 -8.425 -21.527 1.00 37.56 163 SER A C 1
ATOM 1237 O O . SER A 1 163 ? 21.944 -8.868 -22.274 1.00 37.56 163 SER A O 1
ATOM 1239 N N . GLN A 1 164 ? 23.651 -7.462 -21.902 1.00 33.97 164 GLN A N 1
ATOM 1240 C CA . GLN A 1 164 ? 23.844 -7.074 -23.290 1.00 33.97 164 GLN A CA 1
ATOM 1241 C C . GLN A 1 164 ? 24.554 -8.233 -24.005 1.00 33.97 164 GLN A C 1
ATOM 1243 O O . GLN A 1 164 ? 25.708 -8.541 -23.710 1.00 33.97 164 GLN A O 1
ATOM 1248 N N . ARG A 1 165 ? 23.839 -8.930 -24.900 1.00 38.84 165 ARG A N 1
ATOM 1249 C CA . ARG A 1 165 ? 24.440 -9.958 -25.763 1.00 38.84 165 ARG A CA 1
ATOM 1250 C C . ARG A 1 165 ? 25.430 -9.288 -26.721 1.00 38.84 165 ARG A C 1
ATOM 1252 O O . ARG A 1 165 ? 25.081 -8.293 -27.357 1.00 38.84 165 ARG A O 1
ATOM 1259 N N . ALA A 1 166 ? 26.640 -9.845 -26.763 1.00 35.09 166 ALA A N 1
ATOM 1260 C CA . ALA A 1 166 ? 27.661 -9.593 -27.776 1.00 35.09 166 ALA A CA 1
ATOM 1261 C C . ALA A 1 166 ? 27.231 -10.100 -29.160 1.00 35.09 166 ALA A C 1
ATOM 1263 O O . ALA A 1 166 ? 26.409 -11.049 -29.208 1.00 35.09 166 ALA A O 1
#

Secondary structure (DSSP, 8-state):
----------------EEEEE-S-HHHHHHHHHSTT-EEEE-TTSEEEETTEEEEEEEEEE-SSSEEEEE--EEEEEEGGGTEEEEEEEEEEEEETTEEEEEEEETTEEEEEEEEEEEEEETTEEEEEEEE-HHHHHHTTT-S-TT-B-PPEEEEESS--------

Nearest PDB structures (foldseek):
  6jsa-assembly1_A  TM=8.067E-01  e=1.379E-09  Corynebacterium glutamicum ATCC 13032
  6jsb-assembly2_B  TM=7.863E-01  e=3.478E-07  Corynebacterium glutamicum ATCC 13032
  6jsd-assembly1_A  TM=6.418E-01  e=2.430E-07  Corynebacterium glutamicum ATCC 13032
  6jsd-assembly1_B  TM=4.953E-01  e=1.388E-05  Corynebacterium glutamicum ATCC 13032

Foldseek 3Di:
DDDDPDDDDPDFDQWWWKKKFQFALVVVVVLVPAPFKDKDWFPQWDDPDPSIIIWTFGHWDPPPWTKTWTAIKIWIAHPVRPDTAIFGGWMWTDDPQWTFIWGDDPPDIFGQWTWHFPDDDDQKTKIWTFGAPRNCVSRVVPDDGRDTGTIMMIGTPDDPPPPDDD

Mean predicted aligned error: 7.62 Å

InterPro domains:
  IPR007331 Htaa [PF04213] (18-152)

Organism: NCBI:txid362649

Radius of gyration: 18.35 Å; Cα contacts (8 Å, |Δi|>4): 349; chains: 1; bounding box: 46×54×52 Å

Sequence (166 aa):
METIVSAERGQAATAAGWMDWSVKDSFLRYVKGLPDGVCDVSPDIGLVGGGVFRFPLTAIDLAPETSWRFGGFLRFTGHGGFLEVVIAEPALEESDGHYRFTSADRDRRICIADAEPVESADSRTRFALRLTTDGALLFGGVYSAGEPLSDLVMTTTEHPTTSQRA

Solvent-accessible surface area (backbone atoms only — not comparable to full-atom values): 9184 Å² total; per-residue (Å²): 138,86,79,83,83,76,80,78,75,79,78,76,76,85,52,48,40,33,35,41,35,40,67,29,69,67,57,54,53,50,40,70,68,40,98,63,33,44,76,50,66,34,92,73,42,44,78,79,52,98,67,29,38,32,26,37,37,67,42,69,44,78,66,98,43,40,32,45,32,25,47,43,38,42,38,37,36,19,76,95,64,76,38,64,38,73,47,25,48,37,30,44,36,39,51,96,91,44,32,37,32,29,25,49,52,96,96,47,72,45,53,34,20,45,39,42,83,76,46,77,55,96,53,35,38,32,26,47,29,24,24,26,64,61,23,14,50,52,64,74,54,79,48,55,59,64,41,73,43,40,51,38,36,41,36,41,77,62,79,86,78,79,80,77,80,129